Protein AF-A0A5S4TBN6-F1 (afdb_monomer_lite)

Structure (mmCIF, N/CA/C/O backbone):
data_AF-A0A5S4TBN6-F1
#
_entry.id   AF-A0A5S4TBN6-F1
#
loop_
_atom_site.group_PDB
_atom_site.id
_atom_site.type_symbol
_atom_site.label_atom_id
_atom_site.label_alt_id
_atom_site.label_comp_id
_atom_site.label_asym_id
_atom_site.label_entity_id
_atom_site.label_seq_id
_atom_site.pdbx_PDB_ins_code
_atom_site.Cartn_x
_atom_site.Cartn_y
_atom_site.Cartn_z
_atom_site.occupancy
_atom_site.B_iso_or_equiv
_atom_site.auth_seq_id
_atom_site.auth_comp_id
_atom_site.auth_asym_id
_atom_site.auth_atom_id
_atom_site.pdbx_PDB_model_num
ATOM 1 N N . VAL A 1 1 ? -4.964 -6.440 6.983 1.00 61.44 1 VAL A N 1
ATOM 2 C CA . VAL A 1 1 ? -3.629 -7.057 6.747 1.00 61.44 1 VAL A CA 1
ATOM 3 C C . VAL A 1 1 ? -3.691 -8.379 5.966 1.00 61.44 1 VAL A C 1
ATOM 5 O O . VAL A 1 1 ? -3.022 -8.442 4.941 1.00 61.44 1 VAL A O 1
ATOM 8 N N . PRO A 1 2 ? -4.501 -9.399 6.331 1.00 67.75 2 PRO A N 1
ATOM 9 C CA . PRO A 1 2 ? -4.557 -10.668 5.581 1.00 67.75 2 PRO A CA 1
ATOM 10 C C . PRO A 1 2 ? -5.044 -10.491 4.135 1.00 67.75 2 PRO A C 1
ATOM 12 O O . PRO A 1 2 ? -4.476 -11.061 3.210 1.00 67.75 2 PRO A O 1
ATOM 15 N N . LEU A 1 3 ? -6.040 -9.619 3.935 1.00 64.94 3 LEU A N 1
ATOM 16 C CA . LEU A 1 3 ? -6.580 -9.290 2.613 1.00 64.94 3 LEU A CA 1
ATOM 17 C C . LEU A 1 3 ? -5.541 -8.603 1.707 1.00 64.94 3 LEU A C 1
ATOM 19 O O . LEU A 1 3 ? -5.409 -8.957 0.543 1.00 64.94 3 LEU A O 1
ATOM 23 N N . MET A 1 4 ? -4.757 -7.668 2.262 1.00 63.16 4 MET A N 1
ATOM 24 C CA . MET A 1 4 ? -3.673 -6.978 1.546 1.00 63.16 4 MET A CA 1
ATOM 25 C C . MET A 1 4 ? -2.609 -7.969 1.062 1.00 63.16 4 MET A C 1
ATOM 27 O O . MET A 1 4 ? -2.163 -7.895 -0.079 1.00 63.16 4 MET A O 1
ATOM 31 N N . TYR A 1 5 ? -2.221 -8.921 1.915 1.00 66.00 5 TYR A N 1
ATOM 32 C CA . TYR A 1 5 ? -1.273 -9.971 1.545 1.00 66.00 5 TYR A CA 1
ATOM 33 C C . TYR A 1 5 ? -1.833 -10.873 0.437 1.00 66.00 5 TYR A C 1
ATOM 35 O O . TYR A 1 5 ? -1.118 -11.210 -0.502 1.00 66.00 5 TYR A O 1
ATOM 43 N N . LEU A 1 6 ? -3.123 -11.203 0.499 1.00 65.44 6 LEU A N 1
ATOM 44 C CA . LEU A 1 6 ? -3.792 -12.040 -0.493 1.00 65.44 6 LEU A CA 1
ATOM 45 C C . LEU A 1 6 ? -3.886 -11.347 -1.862 1.00 65.44 6 LEU A C 1
ATOM 47 O O . LEU A 1 6 ? -3.520 -11.937 -2.877 1.00 65.44 6 LEU A O 1
ATOM 51 N N . VAL A 1 7 ? -4.272 -10.066 -1.886 1.00 63.38 7 VAL A N 1
ATOM 52 C CA . VAL A 1 7 ? -4.260 -9.233 -3.103 1.00 63.38 7 VAL A CA 1
ATOM 53 C C . VAL A 1 7 ? -2.843 -9.102 -3.654 1.00 63.38 7 VAL A C 1
ATOM 55 O O . VAL A 1 7 ? -2.643 -9.228 -4.861 1.00 63.38 7 VAL A O 1
ATOM 58 N N . LYS A 1 8 ? -1.842 -8.920 -2.785 1.00 63.94 8 LYS A N 1
ATOM 59 C CA . LYS A 1 8 ? -0.437 -8.873 -3.192 1.00 63.94 8 LYS A CA 1
ATOM 60 C C . LYS A 1 8 ? -0.018 -10.169 -3.881 1.00 63.94 8 LYS A C 1
ATOM 62 O O . LYS A 1 8 ? 0.445 -10.097 -5.009 1.00 63.94 8 LYS A O 1
ATOM 67 N N . VAL A 1 9 ? -0.216 -11.332 -3.257 1.00 69.62 9 VAL A N 1
ATOM 68 C CA . VAL A 1 9 ? 0.187 -12.638 -3.816 1.00 69.62 9 VAL A CA 1
ATOM 69 C C . VAL A 1 9 ? -0.501 -12.919 -5.155 1.00 69.62 9 VAL A C 1
ATOM 71 O O . VAL A 1 9 ? 0.144 -13.399 -6.086 1.00 69.62 9 VAL A O 1
ATOM 74 N N . LEU A 1 10 ? -1.785 -12.574 -5.284 1.00 68.88 10 LEU A N 1
ATOM 75 C CA . LEU A 1 10 ? -2.528 -12.741 -6.535 1.00 68.88 10 LEU A CA 1
ATOM 76 C C . LEU A 1 10 ? -2.058 -11.774 -7.634 1.00 68.88 10 LEU A C 1
ATOM 78 O O . LEU A 1 10 ? -1.965 -12.163 -8.797 1.00 68.88 10 LEU A O 1
ATOM 82 N N . SER A 1 11 ? -1.732 -10.530 -7.276 1.00 59.50 11 SER A N 1
ATOM 83 C CA . SER A 1 11 ? -1.308 -9.493 -8.226 1.00 59.50 11 SER A CA 1
ATOM 84 C C . SER A 1 11 ? 0.168 -9.608 -8.630 1.00 59.50 11 SER A C 1
ATOM 86 O O . SER A 1 11 ? 0.545 -9.203 -9.731 1.00 59.50 11 SER A O 1
ATOM 88 N N . GLN A 1 12 ? 1.009 -10.213 -7.786 1.00 63.78 12 GLN A N 1
ATOM 89 C CA . GLN A 1 12 ? 2.464 -10.255 -7.961 1.00 63.78 12 GLN A CA 1
ATOM 90 C C . GLN A 1 12 ? 2.877 -10.885 -9.296 1.00 63.78 12 GLN A C 1
ATOM 92 O O . GLN A 1 12 ? 3.693 -10.328 -10.022 1.00 63.78 12 GLN A O 1
ATOM 97 N N . LYS A 1 13 ? 2.214 -11.976 -9.694 1.00 64.69 13 LYS A N 1
ATOM 98 C CA . LYS A 1 13 ? 2.494 -12.682 -10.954 1.00 64.69 13 LYS A CA 1
ATOM 99 C C . LYS A 1 13 ? 2.165 -11.845 -12.199 1.00 64.69 13 LYS A C 1
ATOM 101 O O . LYS A 1 13 ? 2.824 -11.974 -13.229 1.00 64.69 13 LYS A O 1
ATOM 106 N N . THR A 1 14 ? 1.150 -10.987 -12.108 1.00 64.44 14 THR A N 1
ATOM 107 C CA . THR A 1 14 ? 0.748 -10.070 -13.185 1.00 64.44 14 THR A CA 1
ATOM 108 C C . THR A 1 14 ? 1.653 -8.840 -13.224 1.00 64.44 14 THR A C 1
ATOM 110 O O . THR A 1 14 ? 2.046 -8.405 -14.307 1.00 64.44 14 THR A O 1
ATOM 113 N N . MET A 1 15 ? 2.033 -8.311 -12.057 1.00 61.38 15 MET A N 1
ATOM 114 C CA . MET A 1 15 ? 2.993 -7.212 -11.937 1.00 61.38 15 MET A CA 1
ATOM 115 C C . MET A 1 15 ? 4.358 -7.599 -12.504 1.00 61.38 15 MET A C 1
ATOM 117 O O . MET A 1 15 ? 4.871 -6.867 -13.342 1.00 61.38 15 MET A O 1
ATOM 121 N N . ASP A 1 16 ? 4.901 -8.763 -12.144 1.00 69.31 16 ASP A N 1
ATOM 122 C CA . ASP A 1 16 ? 6.208 -9.227 -12.629 1.00 69.31 16 ASP A CA 1
ATOM 123 C C . ASP A 1 16 ? 6.231 -9.356 -14.162 1.00 69.31 16 ASP A C 1
ATOM 125 O O . ASP A 1 16 ? 7.180 -8.928 -14.820 1.00 69.31 16 ASP A O 1
ATOM 129 N N . LYS A 1 17 ? 5.147 -9.873 -14.758 1.00 70.00 17 LYS A N 1
ATOM 130 C CA . LYS A 1 17 ? 5.013 -9.982 -16.218 1.00 70.00 17 LYS A CA 1
ATOM 131 C C . LYS A 1 17 ? 4.967 -8.609 -16.898 1.00 70.00 17 LYS A C 1
ATOM 133 O O . LYS A 1 17 ? 5.593 -8.424 -17.938 1.00 70.00 17 LYS A O 1
ATOM 138 N N . ASN A 1 18 ? 4.243 -7.650 -16.324 1.00 64.25 18 ASN A N 1
ATOM 139 C CA . ASN A 1 18 ? 4.142 -6.299 -16.878 1.00 64.25 18 ASN A CA 1
ATOM 140 C C . ASN A 1 18 ? 5.433 -5.490 -16.688 1.00 64.25 18 ASN A C 1
ATOM 142 O O . ASN A 1 18 ? 5.818 -4.757 -17.598 1.00 64.25 18 ASN A O 1
ATOM 146 N N . PHE A 1 19 ? 6.127 -5.657 -15.560 1.00 67.94 19 PHE A N 1
ATOM 147 C CA . PHE A 1 19 ? 7.444 -5.062 -15.345 1.00 67.94 19 PHE A CA 1
ATOM 148 C C . PHE A 1 19 ? 8.468 -5.615 -16.337 1.00 67.94 19 PHE A C 1
ATOM 150 O O . PHE A 1 19 ? 9.166 -4.828 -16.965 1.00 67.94 19 PHE A O 1
ATOM 157 N N . ALA A 1 20 ? 8.493 -6.928 -16.585 1.00 71.62 20 ALA A N 1
ATOM 158 C CA . ALA A 1 20 ? 9.381 -7.514 -17.591 1.00 71.62 20 ALA A CA 1
ATOM 159 C C . ALA A 1 20 ? 9.161 -6.917 -18.996 1.00 71.62 20 ALA A C 1
ATOM 161 O O . ALA A 1 20 ? 10.119 -6.638 -19.715 1.00 71.62 20 ALA A O 1
ATOM 162 N N . ILE A 1 21 ? 7.903 -6.665 -19.382 1.00 71.81 21 ILE A N 1
ATOM 163 C CA . ILE A 1 21 ? 7.579 -6.004 -20.656 1.00 71.81 21 ILE A CA 1
ATOM 164 C C . ILE A 1 21 ? 8.084 -4.555 -20.663 1.00 71.81 21 ILE A C 1
ATOM 166 O O . ILE A 1 21 ? 8.666 -4.132 -21.661 1.00 71.81 21 ILE A O 1
ATOM 170 N N . TYR A 1 22 ? 7.888 -3.807 -19.575 1.00 68.88 22 TYR A N 1
ATOM 171 C CA . TYR A 1 22 ? 8.366 -2.428 -19.433 1.00 68.88 22 TYR A CA 1
ATOM 172 C C . TYR A 1 22 ? 9.895 -2.335 -19.568 1.00 68.88 22 TYR A C 1
ATOM 174 O O . TYR A 1 22 ? 10.388 -1.589 -20.414 1.00 68.88 22 TYR A O 1
ATOM 182 N N . PHE A 1 23 ? 10.637 -3.158 -18.823 1.00 71.31 23 PHE A N 1
ATOM 183 C CA . PHE A 1 23 ? 12.103 -3.163 -18.852 1.00 71.31 23 PHE A CA 1
ATOM 184 C C . PHE A 1 23 ? 12.670 -3.602 -20.204 1.00 71.31 23 PHE A C 1
ATOM 186 O O . PHE A 1 23 ? 13.672 -3.054 -20.654 1.00 71.31 23 PHE A O 1
ATOM 193 N N . ASN A 1 24 ? 12.010 -4.531 -20.904 1.00 75.00 24 ASN A N 1
ATOM 194 C CA . ASN A 1 24 ? 12.431 -4.923 -22.249 1.00 75.00 24 ASN A CA 1
ATOM 195 C C . ASN A 1 24 ? 12.341 -3.751 -23.247 1.00 75.00 24 ASN A C 1
ATOM 197 O O . ASN A 1 24 ? 13.226 -3.568 -24.080 1.00 75.00 24 ASN A O 1
ATOM 201 N N . HIS A 1 25 ? 11.297 -2.923 -23.144 1.00 70.75 25 HIS A N 1
ATOM 202 C CA . HIS A 1 25 ? 11.165 -1.730 -23.985 1.00 70.75 25 HIS A CA 1
ATOM 203 C C . HIS A 1 25 ? 12.155 -0.626 -23.588 1.00 70.75 25 HIS A C 1
ATOM 205 O O . HIS A 1 25 ? 12.703 0.035 -24.467 1.00 70.75 25 HIS A O 1
ATOM 211 N N . GLU A 1 26 ? 12.424 -0.444 -22.292 1.00 70.44 26 GLU A N 1
ATOM 212 C CA . GLU A 1 26 ? 13.426 0.513 -21.806 1.00 70.44 26 GLU A CA 1
ATOM 213 C C . GLU A 1 26 ? 14.844 0.150 -22.274 1.00 70.44 26 GLU A C 1
ATOM 215 O O . GLU A 1 26 ? 15.572 1.011 -22.773 1.00 70.44 26 GLU A O 1
ATOM 220 N N . ASN A 1 27 ? 15.221 -1.129 -22.184 1.00 75.06 27 ASN A N 1
ATOM 221 C CA . ASN A 1 27 ? 16.515 -1.614 -22.662 1.00 75.06 27 ASN A CA 1
ATOM 222 C C . ASN A 1 27 ? 16.661 -1.437 -24.171 1.00 75.06 27 ASN A C 1
ATOM 224 O O . ASN A 1 27 ? 17.676 -0.912 -24.621 1.00 75.06 27 ASN A O 1
ATOM 228 N N . LYS A 1 28 ? 15.624 -1.776 -24.943 1.00 75.69 28 LYS A N 1
ATOM 229 C CA . LYS A 1 28 ? 15.624 -1.559 -26.392 1.00 75.69 28 LYS A CA 1
ATOM 230 C C . LYS A 1 28 ? 15.812 -0.080 -26.753 1.00 75.69 28 LYS A C 1
ATOM 232 O O . LYS A 1 28 ? 16.607 0.242 -27.628 1.00 75.69 28 LYS A O 1
ATOM 237 N N . MET A 1 29 ? 15.139 0.827 -26.044 1.00 75.12 29 MET A N 1
ATOM 238 C CA . MET A 1 29 ? 15.310 2.271 -26.233 1.00 75.12 29 MET A CA 1
ATOM 239 C C . MET A 1 29 ? 16.746 2.721 -25.925 1.00 75.12 29 MET A C 1
ATOM 241 O O . MET A 1 29 ? 17.323 3.507 -26.674 1.00 75.12 29 MET A O 1
ATOM 245 N N . ARG A 1 30 ? 17.336 2.233 -24.827 1.00 71.31 30 ARG A N 1
ATOM 246 C CA . ARG A 1 30 ? 18.731 2.532 -24.463 1.00 71.31 30 ARG A CA 1
ATOM 247 C C . ARG A 1 30 ? 19.715 2.050 -25.525 1.00 71.31 30 ARG A C 1
ATOM 249 O O . ARG A 1 30 ? 20.664 2.764 -25.835 1.00 71.31 30 ARG A O 1
ATOM 256 N N . GLU A 1 31 ? 1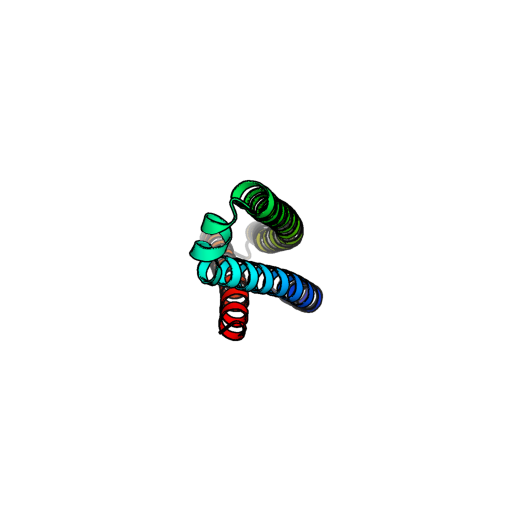9.483 0.864 -26.070 1.00 79.38 31 GLU A N 1
ATOM 257 C CA . GLU A 1 31 ? 20.320 0.255 -27.101 1.00 79.38 31 GLU A CA 1
ATOM 258 C C . GLU A 1 31 ? 20.262 1.056 -28.412 1.00 79.38 31 GLU A C 1
ATOM 260 O O . GLU A 1 31 ? 21.304 1.464 -28.926 1.00 79.38 31 GLU A O 1
ATOM 265 N N . GLU A 1 32 ? 19.056 1.408 -28.875 1.00 71.94 32 GLU A N 1
ATOM 266 C CA . GLU A 1 32 ? 18.841 2.257 -30.057 1.00 71.94 32 GLU A CA 1
ATOM 267 C C . GLU A 1 32 ? 19.460 3.660 -29.890 1.00 71.94 32 GLU A C 1
ATOM 269 O O . GLU A 1 32 ? 20.099 4.181 -30.807 1.00 71.94 32 GLU A O 1
ATOM 274 N N . LEU A 1 33 ? 19.335 4.272 -28.705 1.00 72.25 33 LEU A N 1
ATOM 275 C CA . LEU A 1 33 ? 19.972 5.560 -28.402 1.00 72.25 33 LEU A CA 1
ATOM 276 C C . LEU A 1 33 ? 21.500 5.464 -28.409 1.00 72.25 33 LEU A C 1
ATOM 278 O O . LEU A 1 33 ? 22.175 6.377 -28.890 1.00 72.25 33 LEU A O 1
ATOM 282 N N . MET A 1 34 ? 22.062 4.372 -27.891 1.00 79.38 34 MET A N 1
ATOM 283 C CA . MET A 1 34 ? 23.508 4.168 -27.886 1.00 79.38 34 MET A CA 1
ATOM 284 C C . MET A 1 34 ? 24.049 3.942 -29.302 1.00 79.38 34 MET A C 1
ATOM 286 O O . MET A 1 34 ? 25.103 4.481 -29.647 1.00 79.38 34 MET A O 1
ATOM 290 N N . GLU A 1 35 ? 23.313 3.220 -30.145 1.00 72.00 35 GLU A N 1
ATOM 291 C CA . GLU A 1 35 ? 23.629 3.065 -31.566 1.00 72.00 35 GLU A CA 1
ATOM 292 C C . GLU A 1 35 ? 23.583 4.410 -32.309 1.00 72.00 35 GLU A C 1
ATOM 294 O O . GLU A 1 35 ? 24.508 4.731 -33.061 1.00 72.00 35 GLU A O 1
ATOM 299 N N . TYR A 1 36 ? 22.568 5.239 -32.042 1.00 67.75 36 TYR A N 1
ATOM 300 C CA . TYR A 1 36 ? 22.465 6.590 -32.596 1.00 67.75 36 TYR A CA 1
ATOM 301 C C . TYR A 1 36 ? 23.661 7.465 -32.205 1.00 67.75 36 TYR A C 1
ATOM 303 O O . TYR A 1 36 ? 24.294 8.055 -33.077 1.00 67.75 36 TYR A O 1
ATOM 311 N N . VAL A 1 37 ? 24.018 7.516 -30.916 1.00 75.19 37 VAL A N 1
ATOM 312 C CA . VAL A 1 37 ? 25.165 8.304 -30.426 1.00 75.19 37 VAL A CA 1
ATOM 313 C C . VAL A 1 37 ? 26.471 7.821 -31.053 1.00 75.19 37 VAL A C 1
ATOM 315 O O . VAL A 1 37 ? 27.294 8.638 -31.465 1.00 75.19 37 VAL A O 1
ATOM 318 N N . LYS A 1 38 ? 26.655 6.504 -31.179 1.00 75.88 38 LYS A N 1
ATOM 319 C CA . LYS A 1 38 ? 27.856 5.913 -31.781 1.00 75.88 38 LYS A CA 1
ATOM 320 C C . LYS A 1 38 ? 27.999 6.254 -33.267 1.00 75.88 38 LYS A C 1
ATOM 322 O O . LYS A 1 38 ? 29.118 6.428 -33.742 1.00 75.88 38 LYS A O 1
ATOM 327 N N . ASN A 1 39 ? 26.881 6.386 -33.980 1.00 73.19 39 ASN A N 1
ATOM 328 C CA . ASN A 1 39 ? 26.846 6.617 -35.424 1.00 73.19 39 ASN A CA 1
ATOM 329 C C . ASN A 1 39 ? 26.466 8.060 -35.810 1.00 73.19 39 ASN A C 1
ATOM 331 O O . ASN A 1 39 ? 26.278 8.347 -36.993 1.00 73.19 39 ASN A O 1
ATOM 335 N N . ILE A 1 40 ? 26.380 8.987 -34.849 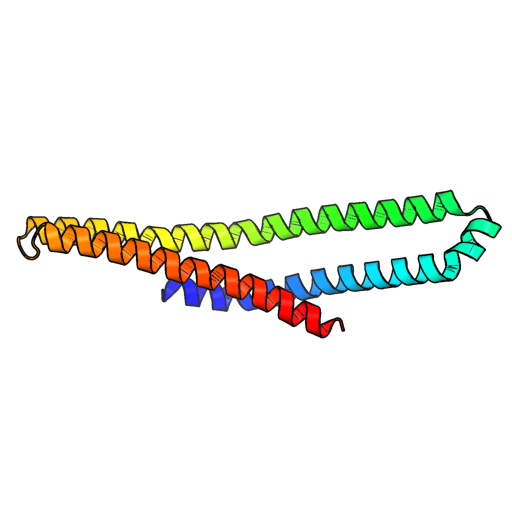1.00 68.88 40 ILE A N 1
ATOM 336 C CA . ILE A 1 40 ? 25.848 10.343 -35.062 1.00 68.88 40 ILE A CA 1
ATOM 337 C C . ILE A 1 40 ? 26.653 11.149 -36.087 1.00 68.88 40 ILE A C 1
ATOM 339 O O . ILE A 1 40 ? 26.086 11.882 -36.892 1.00 68.88 40 ILE A O 1
ATOM 343 N N . SER A 1 41 ? 27.973 10.971 -36.112 1.00 64.38 41 SER A N 1
ATOM 344 C CA . SER A 1 41 ? 28.879 11.606 -37.074 1.00 64.38 41 SER A CA 1
ATOM 345 C C . SER A 1 41 ? 28.641 11.119 -38.506 1.00 64.38 41 SER A C 1
ATOM 347 O O . SER A 1 41 ? 28.710 11.912 -39.441 1.00 64.38 41 SER A O 1
ATOM 349 N N . VAL A 1 42 ? 28.297 9.840 -38.675 1.00 63.41 42 VAL A N 1
ATOM 350 C CA . VAL A 1 42 ? 27.976 9.222 -39.969 1.00 63.41 42 VAL A CA 1
ATOM 351 C C . VAL A 1 42 ? 26.577 9.637 -40.428 1.00 63.41 42 VAL A C 1
ATOM 353 O O . VAL A 1 42 ? 26.402 10.064 -41.565 1.00 63.41 42 VAL A O 1
ATOM 356 N N . ILE A 1 43 ? 25.584 9.599 -39.537 1.00 60.84 43 ILE A N 1
ATOM 357 C CA . ILE A 1 43 ? 24.198 10.015 -39.820 1.00 60.84 43 ILE A CA 1
ATOM 358 C C . ILE A 1 43 ? 24.146 11.482 -40.272 1.00 60.84 43 ILE A C 1
ATOM 360 O O . ILE A 1 43 ? 23.471 11.808 -41.252 1.00 60.84 43 ILE A O 1
ATOM 364 N N . LYS A 1 44 ? 24.923 12.341 -39.603 1.00 59.22 44 LYS A N 1
ATOM 365 C CA . LYS A 1 44 ? 25.069 13.763 -39.922 1.00 59.22 44 LYS A CA 1
ATOM 366 C C . LYS A 1 44 ? 25.800 14.007 -41.246 1.00 59.22 44 LYS A C 1
ATOM 368 O O . LYS A 1 44 ? 25.430 14.908 -41.988 1.00 59.22 44 LYS A O 1
ATOM 373 N N . ALA A 1 45 ? 26.785 13.172 -41.585 1.00 59.38 45 ALA A N 1
ATOM 374 C CA . ALA A 1 45 ? 27.516 13.250 -42.853 1.00 59.38 45 ALA A CA 1
ATOM 375 C C . ALA A 1 45 ? 26.684 12.817 -44.077 1.00 59.38 45 ALA A C 1
ATOM 377 O O . ALA A 1 45 ? 26.951 13.276 -45.185 1.00 59.38 45 ALA A O 1
ATOM 378 N N . PHE A 1 46 ? 25.668 11.968 -43.888 1.00 61.12 46 PHE A N 1
ATOM 379 C CA . PHE A 1 46 ? 24.769 11.503 -44.955 1.00 61.12 46 PHE A CA 1
ATOM 380 C C . PHE A 1 46 ? 23.433 12.269 -45.035 1.00 61.12 46 PHE A C 1
ATOM 382 O O . PHE A 1 46 ? 22.562 11.870 -45.805 1.00 61.12 46 PHE A O 1
ATOM 389 N N . ALA A 1 47 ? 23.254 13.343 -44.252 1.00 53.41 47 ALA A N 1
ATOM 390 C CA . ALA A 1 47 ? 22.030 14.157 -44.206 1.00 53.41 47 ALA A CA 1
ATOM 391 C C . ALA A 1 47 ? 20.728 13.351 -43.969 1.00 53.41 47 ALA A C 1
ATOM 393 O O . ALA A 1 47 ? 19.651 13.750 -44.399 1.00 53.41 47 ALA A O 1
ATOM 394 N N . LYS A 1 48 ? 20.808 12.221 -43.248 1.00 59.59 48 LYS A N 1
ATOM 395 C CA . LYS A 1 48 ? 19.650 11.384 -42.864 1.00 59.59 48 LYS A CA 1
ATOM 396 C C . LYS A 1 48 ? 18.995 11.810 -41.541 1.00 59.59 48 LYS A C 1
ATOM 398 O O . LYS A 1 48 ? 18.281 11.026 -40.916 1.00 59.59 48 LYS A O 1
ATOM 403 N N . GLU A 1 49 ? 19.260 13.035 -41.087 1.00 55.72 49 GLU A N 1
ATOM 404 C CA . GLU A 1 49 ? 18.816 13.537 -39.780 1.00 55.72 49 GLU A CA 1
ATOM 405 C C . GLU A 1 49 ? 17.288 13.503 -39.635 1.00 55.72 49 GLU A C 1
ATOM 407 O O . GLU A 1 49 ? 16.791 13.151 -38.572 1.00 55.72 49 GLU A O 1
ATOM 412 N N . GLU A 1 50 ? 16.543 13.785 -40.702 1.00 55.06 50 GLU A N 1
ATOM 413 C CA . GLU A 1 50 ? 15.078 13.874 -40.681 1.00 55.06 50 GLU A CA 1
ATOM 414 C C . GLU A 1 50 ? 14.403 12.496 -40.515 1.00 55.06 50 GLU A C 1
ATOM 416 O O . GLU A 1 50 ? 13.553 12.322 -39.643 1.00 55.06 50 GLU A O 1
ATOM 421 N N . GLU A 1 51 ? 14.871 11.477 -41.250 1.00 62.59 51 GLU A N 1
ATOM 422 C CA . GLU A 1 51 ? 14.360 10.095 -41.188 1.00 62.59 51 GLU A CA 1
ATOM 423 C C . GLU A 1 51 ? 14.677 9.421 -39.837 1.00 62.59 51 GLU A C 1
ATOM 425 O O . GLU A 1 51 ? 13.839 8.736 -39.245 1.00 62.59 51 GLU A O 1
ATOM 430 N N . ILE A 1 52 ? 15.887 9.641 -39.307 1.00 58.75 52 ILE A N 1
ATOM 431 C CA . ILE A 1 52 ? 16.325 9.098 -38.011 1.00 58.75 52 ILE A CA 1
ATOM 432 C C . ILE A 1 52 ? 15.656 9.854 -36.846 1.00 58.75 52 ILE A C 1
ATOM 434 O O . ILE A 1 52 ? 15.283 9.240 -35.840 1.00 58.75 52 ILE A O 1
ATOM 438 N N . SER A 1 53 ? 15.457 11.170 -36.980 1.00 61.75 53 SER A N 1
ATOM 439 C CA . SER A 1 53 ? 14.759 11.999 -35.992 1.00 61.75 53 SER A CA 1
ATOM 440 C C . SER A 1 53 ? 13.288 11.607 -35.881 1.00 61.75 53 SER A C 1
ATOM 442 O O . SER A 1 53 ? 12.830 11.346 -34.770 1.00 61.75 53 SER A O 1
ATOM 444 N N . GLU A 1 54 ? 12.564 11.437 -36.994 1.00 71.56 54 GLU A N 1
ATOM 445 C CA . GLU A 1 54 ? 11.174 10.954 -36.972 1.00 71.56 54 GLU A CA 1
ATOM 446 C C . GLU A 1 54 ? 11.044 9.578 -36.316 1.00 71.56 54 GLU A C 1
ATOM 448 O O . GLU A 1 54 ? 10.131 9.358 -35.513 1.00 71.56 54 GLU A O 1
ATOM 453 N N . ARG A 1 55 ? 11.976 8.658 -36.599 1.00 70.75 55 ARG A N 1
ATOM 454 C CA . ARG A 1 55 ? 12.001 7.329 -35.971 1.00 70.75 55 ARG A CA 1
ATOM 455 C C . ARG A 1 55 ? 12.183 7.430 -34.456 1.00 70.75 55 ARG A C 1
ATOM 457 O O . ARG A 1 55 ? 11.425 6.815 -33.712 1.00 70.75 55 ARG A O 1
ATOM 464 N N . THR A 1 56 ? 13.113 8.269 -34.004 1.00 65.81 56 THR A N 1
ATOM 465 C CA . THR A 1 56 ? 13.394 8.499 -32.577 1.00 65.81 56 THR A CA 1
ATOM 466 C C . THR A 1 56 ? 12.210 9.168 -31.868 1.00 65.81 56 THR A C 1
ATOM 468 O O . THR A 1 56 ? 11.820 8.771 -30.768 1.00 65.81 56 THR A O 1
ATOM 471 N N . LEU A 1 57 ? 11.571 10.146 -32.518 1.00 71.19 57 LEU A N 1
ATOM 472 C CA . LEU A 1 57 ? 10.384 10.843 -32.015 1.00 71.19 57 LEU A CA 1
ATOM 473 C C . LEU A 1 57 ? 9.174 9.904 -31.924 1.00 71.19 57 LEU A C 1
ATOM 475 O O . LEU A 1 57 ? 8.386 9.997 -30.979 1.00 71.19 57 LEU A O 1
ATOM 479 N N . LYS A 1 58 ? 9.034 8.974 -32.874 1.00 76.25 58 LYS A N 1
ATOM 480 C CA . LYS A 1 58 ? 8.006 7.931 -32.849 1.00 76.25 58 LYS A CA 1
ATOM 481 C C . LYS A 1 58 ? 8.228 6.956 -31.692 1.00 76.25 58 LYS A C 1
ATOM 483 O O . LYS A 1 58 ? 7.290 6.736 -30.928 1.00 76.25 58 LYS A O 1
ATOM 488 N N . THR A 1 59 ? 9.453 6.466 -31.495 1.00 69.81 59 THR A N 1
ATOM 489 C CA . THR A 1 59 ? 9.806 5.598 -30.357 1.00 69.81 59 THR A CA 1
ATOM 490 C C . THR A 1 59 ? 9.539 6.295 -29.018 1.00 69.81 59 THR A C 1
ATOM 492 O O . THR A 1 59 ? 8.937 5.705 -28.121 1.00 69.81 59 THR A O 1
ATOM 495 N N . ALA A 1 60 ? 9.875 7.582 -28.888 1.00 67.25 60 ALA A N 1
ATOM 496 C CA . ALA A 1 60 ? 9.589 8.360 -27.680 1.00 67.25 60 ALA A CA 1
ATOM 497 C C . ALA A 1 60 ? 8.077 8.525 -27.415 1.00 67.25 60 ALA A C 1
ATOM 499 O O . ALA A 1 60 ? 7.629 8.445 -26.270 1.00 67.25 60 ALA A O 1
ATOM 500 N N . ARG A 1 61 ? 7.259 8.721 -28.459 1.00 74.31 61 ARG A N 1
ATOM 501 C CA . ARG A 1 61 ? 5.791 8.777 -28.322 1.00 74.31 61 ARG A CA 1
ATOM 502 C C . ARG A 1 61 ? 5.197 7.426 -27.944 1.00 74.31 61 ARG A C 1
ATOM 504 O O . ARG A 1 61 ? 4.292 7.384 -27.112 1.00 74.31 61 ARG A O 1
ATOM 511 N N . GLU A 1 62 ? 5.703 6.340 -28.519 1.00 73.75 62 GLU A N 1
ATOM 512 C CA . GLU A 1 62 ? 5.307 4.981 -28.144 1.00 73.75 62 GLU A CA 1
ATOM 513 C C . GLU A 1 62 ? 5.672 4.688 -26.684 1.00 73.75 62 GLU A C 1
ATOM 515 O O . GLU A 1 62 ? 4.835 4.166 -25.947 1.00 73.75 62 GLU A O 1
ATOM 520 N N . TYR A 1 63 ? 6.846 5.121 -26.220 1.00 66.81 63 TYR A N 1
ATOM 521 C CA . TYR A 1 63 ? 7.225 5.055 -24.809 1.00 66.81 63 TYR A CA 1
ATOM 522 C C . TYR A 1 63 ? 6.240 5.820 -23.916 1.00 66.81 63 TYR A C 1
ATOM 524 O O . TYR A 1 63 ? 5.679 5.234 -22.994 1.00 66.81 63 TYR A O 1
ATOM 532 N N . ILE A 1 64 ? 5.941 7.092 -24.212 1.00 70.06 64 ILE A N 1
ATOM 533 C CA . ILE A 1 64 ? 4.979 7.887 -23.424 1.00 70.06 64 ILE A CA 1
ATOM 534 C C . ILE A 1 64 ? 3.592 7.226 -23.411 1.00 70.06 64 ILE A C 1
ATOM 536 O O . ILE A 1 64 ? 2.929 7.193 -22.371 1.00 70.06 64 ILE A O 1
ATOM 540 N N . TYR A 1 65 ? 3.150 6.672 -24.542 1.00 77.69 65 TYR A N 1
ATOM 541 C CA . TYR A 1 65 ? 1.889 5.940 -24.637 1.00 77.69 65 TYR A CA 1
ATOM 542 C C . TYR A 1 65 ? 1.879 4.706 -23.725 1.00 77.69 65 TYR A C 1
ATOM 544 O O . TYR A 1 65 ? 0.936 4.517 -22.952 1.00 77.69 65 TYR A O 1
ATOM 552 N N . TRP A 1 66 ? 2.936 3.895 -23.765 1.00 68.19 66 TRP A N 1
ATOM 553 C CA . TRP A 1 66 ? 3.057 2.699 -22.935 1.00 68.19 66 TRP A CA 1
ATOM 554 C C . TRP A 1 66 ? 3.234 3.019 -21.453 1.00 68.19 66 TRP A C 1
ATOM 556 O O . TRP A 1 66 ? 2.623 2.335 -20.638 1.00 68.19 66 TRP A O 1
ATOM 566 N N . VAL A 1 67 ? 3.958 4.083 -21.097 1.00 70.56 67 VAL A N 1
ATOM 567 C CA . VAL A 1 67 ? 4.077 4.589 -19.719 1.00 70.56 67 VAL A CA 1
ATOM 568 C C . VAL A 1 67 ? 2.725 5.052 -19.192 1.00 70.56 67 VAL A C 1
ATOM 570 O O . VAL A 1 67 ? 2.326 4.686 -18.092 1.00 70.56 67 VAL A O 1
ATOM 573 N N . LYS A 1 68 ? 1.969 5.824 -19.977 1.00 68.19 68 LYS A N 1
ATOM 574 C CA . LYS A 1 68 ? 0.647 6.307 -19.555 1.00 68.19 68 LYS A CA 1
ATOM 575 C C . LYS A 1 68 ? -0.340 5.149 -19.393 1.00 68.19 68 LYS A C 1
ATOM 577 O O . LYS A 1 68 ? -1.125 5.121 -18.446 1.00 68.19 68 LYS A O 1
ATOM 582 N N . LYS A 1 69 ? -0.274 4.170 -20.297 1.00 72.12 69 LYS A N 1
ATOM 583 C CA . LYS A 1 69 ? -1.087 2.952 -20.254 1.00 72.12 69 LYS A CA 1
ATOM 584 C C . LYS A 1 69 ? -0.703 2.037 -19.087 1.00 72.12 69 LYS A C 1
ATOM 586 O O . LYS A 1 69 ? -1.592 1.475 -18.450 1.00 72.12 69 LYS A O 1
ATOM 591 N N . SER A 1 70 ? 0.588 1.895 -18.790 1.00 63.53 70 SER A N 1
ATOM 592 C CA . SER A 1 70 ? 1.076 1.085 -17.673 1.00 63.53 70 SER A CA 1
ATOM 593 C C . SER A 1 70 ? 0.764 1.745 -16.333 1.00 63.53 70 SER A C 1
ATOM 595 O O . SER A 1 70 ? 0.216 1.074 -15.464 1.00 63.53 70 SER A O 1
ATOM 597 N N . MET A 1 71 ? 0.979 3.060 -16.194 1.00 64.69 71 MET A N 1
ATOM 598 C CA . MET A 1 71 ? 0.569 3.821 -15.011 1.00 64.69 71 MET A CA 1
ATOM 599 C C . MET A 1 71 ? -0.926 3.657 -14.748 1.00 64.69 71 MET A C 1
ATOM 601 O O . MET A 1 71 ? -1.293 3.292 -13.640 1.00 64.69 71 MET A O 1
ATOM 605 N N . GLY A 1 72 ? -1.784 3.808 -15.764 1.00 65.00 72 GLY A N 1
ATOM 606 C CA . GLY A 1 72 ? -3.228 3.607 -15.603 1.00 65.00 72 GLY A CA 1
ATOM 607 C C . GLY A 1 72 ? -3.605 2.199 -15.121 1.00 65.00 72 GLY A C 1
ATOM 608 O O . GLY A 1 72 ? -4.471 2.053 -14.261 1.00 65.00 72 GLY A O 1
ATOM 609 N N . MET A 1 73 ? -2.923 1.159 -15.614 1.00 64.06 73 MET A N 1
ATOM 610 C CA . MET A 1 73 ? -3.135 -0.220 -15.153 1.00 64.06 73 MET A CA 1
ATOM 611 C C . MET A 1 73 ? -2.605 -0.488 -13.739 1.00 64.06 73 MET A C 1
ATOM 613 O O . MET A 1 73 ? -3.137 -1.367 -13.067 1.00 64.06 73 MET A O 1
ATOM 617 N N . VAL A 1 74 ? -1.586 0.243 -13.279 1.00 63.81 74 VAL A N 1
ATOM 618 C CA . VAL A 1 74 ? -1.020 0.115 -11.925 1.00 63.81 74 VAL A CA 1
ATOM 619 C C . VAL A 1 74 ? -1.792 0.965 -10.907 1.00 63.81 74 VAL A C 1
ATOM 621 O O . VAL A 1 74 ? -1.956 0.541 -9.766 1.00 63.81 74 VAL A O 1
ATOM 624 N N . THR A 1 75 ? -2.350 2.112 -11.305 1.00 69.25 75 THR A N 1
ATOM 625 C CA . THR A 1 75 ? -3.142 2.986 -10.422 1.00 69.25 75 THR A CA 1
ATOM 626 C C . THR A 1 75 ? -4.404 2.300 -9.902 1.00 69.25 75 THR A C 1
ATOM 628 O O . THR A 1 75 ? -4.754 2.489 -8.742 1.00 69.25 75 THR A O 1
ATOM 631 N N . ILE A 1 76 ? -5.071 1.470 -10.710 1.00 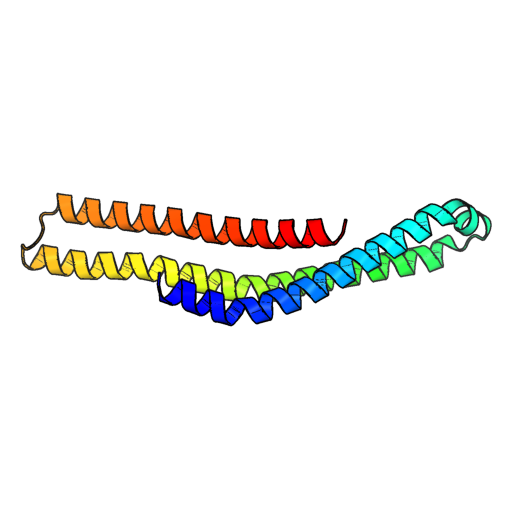67.44 76 ILE A N 1
ATOM 632 C CA . ILE A 1 76 ? -6.296 0.757 -10.305 1.00 67.44 76 ILE A CA 1
ATOM 633 C C . ILE A 1 76 ? -6.059 -0.175 -9.096 1.00 67.44 76 ILE A C 1
ATOM 635 O O . ILE A 1 76 ? -6.740 -0.008 -8.082 1.00 67.44 76 ILE A O 1
ATOM 639 N N . PRO A 1 77 ? -5.109 -1.134 -9.136 1.00 63.34 77 PRO A N 1
ATOM 640 C CA . PRO A 1 77 ? -4.823 -1.983 -7.984 1.00 63.34 77 PRO A CA 1
ATOM 641 C C . PRO A 1 77 ? -4.245 -1.196 -6.802 1.00 63.34 77 PRO A C 1
ATOM 643 O O . PRO A 1 77 ? -4.525 -1.555 -5.662 1.00 63.34 77 PRO A O 1
ATOM 646 N N . MET A 1 78 ? -3.495 -0.115 -7.045 1.00 64.25 78 MET A N 1
ATOM 647 C CA . MET A 1 78 ? -2.969 0.744 -5.977 1.00 64.25 78 MET A CA 1
ATOM 648 C C . MET A 1 78 ? -4.100 1.457 -5.220 1.00 64.25 78 MET A C 1
ATOM 650 O O . MET A 1 78 ? -4.161 1.372 -3.997 1.00 64.25 78 MET A O 1
ATOM 654 N N . GLY A 1 79 ? -5.061 2.042 -5.941 1.00 70.38 79 GLY A N 1
ATOM 655 C CA . GLY A 1 79 ? -6.242 2.670 -5.345 1.00 70.38 79 GLY A CA 1
ATOM 656 C C . GLY A 1 79 ? -7.142 1.675 -4.610 1.00 70.38 79 GLY A C 1
ATOM 657 O O . GLY A 1 79 ? -7.641 1.974 -3.531 1.00 70.38 79 GLY A O 1
ATOM 658 N N . LEU A 1 80 ? -7.303 0.456 -5.136 1.00 70.75 80 LEU A N 1
ATOM 659 C CA . LEU A 1 80 ? -8.000 -0.624 -4.426 1.00 70.75 80 LEU A CA 1
ATOM 660 C C . LEU A 1 80 ? -7.309 -0.973 -3.101 1.00 70.75 80 LEU A C 1
ATOM 662 O O . LEU A 1 80 ? -7.988 -1.118 -2.087 1.00 70.75 80 LEU A O 1
ATOM 666 N N . ILE A 1 81 ? -5.978 -1.099 -3.092 1.00 70.50 81 ILE A N 1
ATOM 667 C CA . ILE A 1 81 ? -5.209 -1.375 -1.871 1.00 70.50 81 ILE A CA 1
ATOM 668 C C . ILE A 1 81 ? -5.392 -0.249 -0.847 1.00 70.50 81 ILE A C 1
ATOM 670 O O . ILE A 1 81 ? -5.631 -0.559 0.319 1.00 70.50 81 ILE A O 1
ATOM 674 N N . ASP A 1 82 ? -5.349 1.019 -1.265 1.00 71.69 82 ASP A N 1
ATOM 675 C CA . ASP A 1 82 ? -5.566 2.162 -0.368 1.00 71.69 82 ASP A CA 1
ATOM 676 C C . ASP A 1 82 ? -6.978 2.154 0.243 1.00 71.69 82 ASP A C 1
ATOM 678 O O . ASP A 1 82 ? -7.122 2.271 1.460 1.00 71.69 82 ASP A O 1
ATOM 682 N N . ILE A 1 83 ? -8.016 1.878 -0.555 1.00 78.81 83 ILE A N 1
ATOM 683 C CA . ILE A 1 83 ? -9.397 1.742 -0.057 1.00 78.81 83 ILE A CA 1
ATOM 684 C C . ILE A 1 83 ? -9.506 0.601 0.966 1.00 78.81 83 ILE A C 1
ATOM 686 O O . ILE A 1 83 ? -10.085 0.771 2.040 1.00 78.81 83 ILE A O 1
ATOM 690 N N . PHE A 1 84 ? -8.935 -0.571 0.670 1.00 72.38 84 PHE A N 1
ATOM 691 C CA . PHE A 1 84 ? -8.946 -1.707 1.599 1.00 72.38 84 PHE A CA 1
ATOM 692 C C . PHE A 1 84 ? -8.172 -1.432 2.890 1.00 72.38 84 PHE A C 1
ATOM 694 O O . PHE A 1 84 ? -8.520 -1.973 3.942 1.00 72.38 84 PHE A O 1
ATOM 701 N N . MET A 1 85 ? -7.123 -0.616 2.816 1.00 72.31 85 MET A N 1
ATOM 702 C CA . MET A 1 85 ? -6.361 -0.180 3.980 1.00 72.31 85 MET A CA 1
ATOM 703 C C . MET A 1 85 ? -7.185 0.756 4.867 1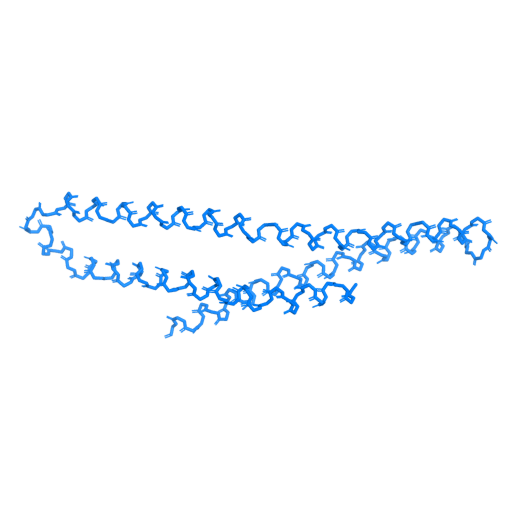.00 72.31 85 MET A C 1
ATOM 705 O O . MET A 1 85 ? -7.211 0.573 6.084 1.00 72.31 85 MET A O 1
ATOM 709 N N . GLU A 1 86 ? -7.919 1.696 4.277 1.00 78.50 86 GLU A N 1
ATOM 710 C CA . GLU A 1 86 ? -8.709 2.688 5.010 1.00 78.50 86 GLU A CA 1
ATOM 711 C C . GLU A 1 86 ? -9.997 2.104 5.621 1.00 78.50 86 GLU A C 1
ATOM 713 O O . GLU A 1 86 ? -10.382 2.470 6.734 1.00 78.50 86 GLU A O 1
ATOM 718 N N . ILE A 1 87 ? -10.591 1.083 4.987 1.00 84.00 87 ILE A N 1
ATOM 719 C CA . ILE A 1 87 ? -11.718 0.305 5.541 1.00 84.00 87 ILE A CA 1
ATOM 720 C C . ILE A 1 87 ? -11.398 -0.269 6.933 1.00 84.00 87 ILE A C 1
ATOM 722 O O . ILE A 1 87 ? -12.285 -0.359 7.785 1.00 84.00 87 ILE A O 1
ATOM 726 N N . GLY A 1 88 ? -10.137 -0.623 7.204 1.00 81.44 88 GLY A N 1
ATOM 727 C CA . GLY A 1 88 ? -9.721 -1.119 8.518 1.00 81.44 88 GLY A CA 1
ATOM 728 C C . GLY A 1 88 ? -9.962 -0.106 9.642 1.00 81.44 88 GLY A C 1
ATOM 729 O O . GLY A 1 88 ? -10.433 -0.481 10.715 1.00 81.44 88 GLY A O 1
ATOM 730 N N . VAL A 1 89 ? -9.715 1.180 9.378 1.00 84.88 89 VAL A N 1
ATOM 731 C CA . VAL A 1 89 ? -9.938 2.268 10.342 1.00 84.88 89 VAL A CA 1
ATOM 732 C C . VAL A 1 89 ? -11.432 2.469 10.593 1.00 84.88 89 VAL A C 1
ATOM 734 O O . VAL A 1 89 ? -11.849 2.644 11.737 1.00 84.88 89 VAL A O 1
ATOM 737 N N . VAL A 1 90 ? -12.252 2.371 9.543 1.00 87.25 90 VAL A N 1
ATOM 738 C CA . VAL A 1 90 ? -13.716 2.484 9.644 1.00 87.25 90 VAL A CA 1
ATOM 739 C C . VAL A 1 90 ? -14.294 1.382 10.538 1.00 87.25 90 VAL A C 1
ATOM 741 O O . VAL A 1 90 ? -15.123 1.661 11.402 1.00 87.25 90 VAL A O 1
ATOM 744 N N . ILE A 1 91 ? -13.815 0.141 10.402 1.00 87.56 91 ILE A N 1
ATOM 745 C CA . ILE A 1 91 ? -14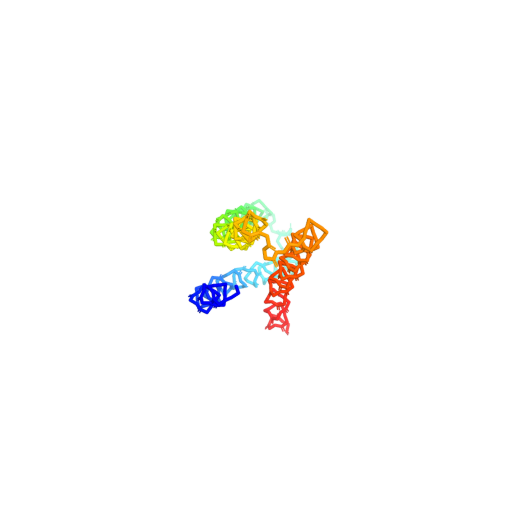.244 -0.981 11.254 1.00 87.56 91 ILE A CA 1
ATOM 746 C C . ILE A 1 91 ? -13.878 -0.735 12.723 1.00 87.56 91 ILE A C 1
ATOM 748 O O . ILE A 1 91 ? -14.711 -0.954 13.605 1.00 87.56 91 ILE A O 1
ATOM 752 N N . VAL A 1 92 ? -12.659 -0.256 12.997 1.00 87.69 92 VAL A N 1
ATOM 753 C CA . VAL A 1 92 ? -12.220 0.081 14.363 1.00 87.69 92 VAL A CA 1
ATOM 754 C C . VAL A 1 92 ? -13.091 1.185 14.959 1.00 87.69 92 VAL A C 1
ATOM 756 O O . VAL A 1 92 ? -13.450 1.110 16.132 1.00 87.69 92 VAL A O 1
ATOM 759 N N . MET A 1 93 ? -13.489 2.170 14.153 1.00 88.81 93 MET A N 1
ATOM 760 C CA . MET A 1 93 ? -14.374 3.246 14.589 1.00 88.81 93 MET A CA 1
ATOM 761 C C . MET A 1 93 ? -15.765 2.713 14.964 1.00 88.81 93 MET A C 1
ATOM 763 O O . MET A 1 93 ? -16.240 3.001 16.058 1.00 88.81 93 MET A O 1
ATOM 767 N N . ILE A 1 94 ? -16.375 1.868 14.124 1.00 91.44 94 ILE A N 1
ATOM 768 C CA . ILE A 1 94 ? -17.699 1.272 14.383 1.00 91.44 94 ILE A CA 1
ATOM 769 C C . ILE A 1 94 ? -17.674 0.387 15.637 1.00 91.44 94 ILE A C 1
ATOM 771 O O . ILE A 1 94 ? -18.499 0.557 16.534 1.00 91.44 94 ILE A O 1
ATOM 775 N N . LEU A 1 95 ? -16.715 -0.540 15.735 1.00 90.25 95 LEU A N 1
ATOM 776 C CA . LEU A 1 95 ? -16.599 -1.438 16.889 1.00 90.25 95 LEU A CA 1
ATOM 777 C C . LEU A 1 95 ? -16.262 -0.678 18.172 1.00 90.25 95 LEU A C 1
ATOM 779 O O . LEU A 1 95 ? -16.821 -0.970 19.228 1.00 90.25 95 LEU A O 1
ATOM 783 N N . GLY A 1 96 ? -15.381 0.318 18.086 1.00 88.44 96 GLY A N 1
ATOM 784 C CA . GLY A 1 96 ? -15.051 1.171 19.218 1.00 88.44 96 GLY A CA 1
ATOM 785 C C . GLY A 1 96 ? -16.256 1.989 19.693 1.00 88.44 96 GLY A C 1
ATOM 786 O O . GLY A 1 96 ? -16.477 2.088 20.895 1.00 88.44 96 GLY A O 1
ATOM 787 N N . SER A 1 97 ? -17.102 2.494 18.789 1.00 90.25 97 SER A N 1
ATOM 788 C CA . SER A 1 97 ? -18.350 3.166 19.174 1.00 90.25 97 SER A CA 1
ATOM 789 C C . SER A 1 97 ? -19.326 2.219 19.875 1.00 90.25 97 SER A C 1
ATOM 791 O O . SER A 1 97 ? -19.932 2.598 20.876 1.00 90.25 97 SER A O 1
ATOM 793 N N . ILE A 1 98 ? -19.438 0.973 19.406 1.00 90.94 98 ILE A N 1
ATOM 794 C CA . ILE A 1 98 ? -20.273 -0.053 20.045 1.00 90.94 98 ILE A CA 1
ATOM 795 C C . ILE A 1 98 ? -19.750 -0.377 21.453 1.00 90.94 98 ILE A C 1
ATOM 797 O O . ILE A 1 98 ? -20.522 -0.408 22.410 1.00 90.94 98 ILE A O 1
ATOM 801 N N . PHE A 1 99 ? -18.441 -0.575 21.619 1.00 89.19 99 PHE A N 1
ATOM 802 C CA . PHE A 1 99 ? -17.863 -0.866 22.933 1.00 89.19 99 PHE A CA 1
ATOM 803 C C . PHE A 1 99 ? -17.947 0.313 23.906 1.00 89.19 99 PHE A C 1
ATOM 805 O O . PHE A 1 99 ? -18.117 0.086 25.106 1.00 89.19 99 PHE A O 1
ATOM 812 N N . LEU A 1 100 ? -17.867 1.550 23.405 1.00 90.12 100 LEU A N 1
ATOM 813 C CA . LEU A 1 100 ? -18.089 2.758 24.197 1.00 90.12 100 LEU A CA 1
ATOM 814 C C . LEU A 1 100 ? -19.542 2.826 24.690 1.00 90.12 100 LEU A C 1
ATOM 816 O O . LEU A 1 100 ? -19.777 3.119 25.858 1.00 90.12 100 LEU A O 1
ATOM 820 N N . TYR A 1 101 ? -20.507 2.495 23.825 1.00 89.88 101 TYR A N 1
ATOM 821 C CA . TYR A 1 101 ? -21.930 2.472 24.173 1.00 89.88 101 TYR A CA 1
ATOM 822 C C . TYR A 1 101 ? -22.256 1.443 25.265 1.00 89.88 101 TYR A C 1
ATOM 824 O O . TYR A 1 101 ? -22.998 1.744 26.195 1.00 89.88 101 TYR A O 1
ATOM 832 N N . TYR A 1 102 ? -21.650 0.253 25.205 1.00 90.88 102 TYR A N 1
ATOM 833 C CA . TYR A 1 102 ? -21.806 -0.777 26.240 1.00 90.88 102 TYR A CA 1
ATOM 834 C C . TYR A 1 102 ? -20.991 -0.516 27.521 1.00 90.88 102 TYR A C 1
ATOM 836 O O . TYR A 1 102 ? -21.028 -1.334 28.436 1.00 90.88 102 TYR A O 1
ATOM 844 N N . GLY A 1 103 ? -20.228 0.581 27.597 1.00 86.94 103 GLY A N 1
ATOM 845 C CA . GLY A 1 103 ? -19.393 0.910 28.758 1.00 86.94 103 GLY A CA 1
ATOM 846 C C . GLY A 1 103 ? -18.183 -0.012 28.959 1.00 86.94 103 GLY A C 1
ATOM 847 O O . GLY A 1 103 ? -17.552 0.032 30.011 1.00 86.94 103 GLY A O 1
ATOM 848 N N . ASN A 1 104 ? -17.834 -0.833 27.961 1.00 85.69 104 ASN A N 1
ATOM 849 C CA . ASN A 1 104 ? -16.683 -1.744 28.018 1.00 85.69 104 ASN A CA 1
ATOM 850 C C . ASN A 1 104 ? -15.339 -1.009 27.884 1.00 85.69 104 ASN A C 1
ATOM 852 O O . ASN A 1 104 ? -14.305 -1.518 28.311 1.00 85.69 104 ASN A O 1
ATOM 856 N N . ILE A 1 105 ? -15.341 0.180 27.280 1.00 89.06 105 ILE A N 1
ATOM 857 C CA . ILE A 1 105 ? -14.167 1.044 27.134 1.00 89.06 105 ILE A CA 1
ATOM 858 C C . ILE A 1 105 ? -14.516 2.480 27.498 1.00 89.06 105 ILE A C 1
ATOM 860 O O . ILE A 1 105 ? -15.628 2.946 27.277 1.00 89.06 105 ILE A O 1
ATOM 864 N N . THR A 1 106 ? -13.536 3.191 28.046 1.00 89.19 106 THR A N 1
ATOM 865 C CA . THR A 1 106 ? -13.648 4.610 28.377 1.00 89.19 106 THR A CA 1
ATOM 866 C C . THR A 1 106 ? -13.356 5.479 27.150 1.00 89.19 106 THR A C 1
ATOM 868 O O . THR A 1 106 ? -12.637 5.071 26.233 1.00 89.19 106 THR A O 1
ATOM 871 N N . THR A 1 107 ? -13.866 6.712 27.139 1.00 88.25 107 THR A N 1
ATOM 872 C CA . THR A 1 107 ? -13.639 7.683 26.053 1.00 88.25 107 THR A CA 1
ATOM 873 C C . THR A 1 107 ? -12.155 7.884 25.702 1.00 88.25 107 THR A C 1
ATOM 875 O O . THR A 1 107 ? -11.836 7.880 24.512 1.00 88.25 107 THR A O 1
ATOM 878 N N . PRO A 1 108 ? -11.215 7.986 26.669 1.00 90.00 108 PRO A N 1
ATOM 879 C CA . PRO A 1 108 ? -9.788 8.079 26.357 1.00 90.00 108 PRO A CA 1
ATOM 880 C C . PRO A 1 108 ? -9.256 6.849 25.612 1.00 90.00 108 PRO A C 1
ATOM 882 O O . PRO A 1 108 ? -8.504 6.991 24.649 1.00 90.00 108 PRO A O 1
ATOM 885 N N . ASN A 1 109 ? -9.687 5.645 26.000 1.00 88.69 109 ASN A N 1
ATOM 886 C CA . ASN A 1 109 ? -9.258 4.401 25.358 1.00 88.69 109 ASN A CA 1
ATOM 887 C C . ASN A 1 109 ? -9.797 4.286 23.927 1.00 88.69 109 ASN A C 1
ATOM 889 O O . ASN A 1 109 ? -9.097 3.794 23.045 1.00 88.69 109 ASN A O 1
ATOM 893 N N . PHE A 1 110 ? -11.008 4.786 23.676 1.00 87.75 110 PHE A N 1
ATOM 894 C CA . PHE A 1 110 ? -11.569 4.866 22.328 1.00 87.75 110 PHE A CA 1
ATOM 895 C C . PHE A 1 110 ? -10.773 5.824 21.429 1.00 87.75 110 PHE A C 1
ATOM 897 O O . PHE A 1 110 ? -10.405 5.458 20.313 1.00 87.75 110 PHE A O 1
ATOM 904 N N . ILE A 1 111 ? -10.430 7.017 21.928 1.00 88.75 111 ILE A N 1
ATOM 905 C CA . ILE A 1 111 ? -9.609 7.989 21.187 1.00 88.75 111 ILE A CA 1
ATOM 906 C C . ILE A 1 111 ? -8.227 7.399 20.871 1.00 88.75 111 ILE A C 1
ATOM 908 O O . ILE A 1 111 ? -7.766 7.479 19.732 1.00 88.75 111 ILE A O 1
ATOM 912 N N . LEU A 1 112 ? -7.588 6.750 21.850 1.00 88.38 112 LEU A N 1
ATOM 913 C CA . LEU A 1 112 ? -6.304 6.073 21.654 1.00 88.38 112 LEU A CA 1
ATOM 914 C C . LEU A 1 112 ? -6.394 4.958 20.605 1.00 88.38 112 LEU A C 1
ATOM 916 O O . LEU A 1 112 ? -5.499 4.846 19.771 1.00 88.38 112 LEU A O 1
ATOM 920 N N . ALA A 1 113 ? -7.475 4.172 20.596 1.00 87.19 113 ALA A N 1
ATOM 921 C CA . ALA A 1 113 ? -7.682 3.117 19.605 1.00 87.19 113 ALA A CA 1
ATOM 922 C C . ALA A 1 113 ? -7.795 3.671 18.173 1.00 87.19 113 ALA A C 1
ATOM 924 O O . ALA A 1 113 ? -7.211 3.101 17.249 1.00 87.19 113 ALA A O 1
ATOM 925 N N . ILE A 1 114 ? -8.477 4.807 17.984 1.00 88.62 114 ILE A N 1
ATOM 926 C CA . ILE A 1 114 ? -8.576 5.473 16.675 1.00 88.62 114 ILE A CA 1
ATOM 927 C C . ILE A 1 114 ? -7.205 5.981 16.217 1.00 88.62 114 ILE A C 1
ATOM 929 O O . ILE A 1 114 ? -6.803 5.712 15.084 1.00 88.62 114 ILE A O 1
ATOM 933 N N . ILE A 1 115 ? -6.474 6.683 17.090 1.00 89.62 115 ILE A N 1
ATOM 934 C CA . ILE A 1 115 ? -5.144 7.231 16.774 1.00 89.62 115 ILE A CA 1
ATOM 935 C C . ILE A 1 115 ? -4.158 6.104 16.449 1.00 89.62 115 ILE A C 1
ATOM 937 O O . ILE A 1 115 ? -3.389 6.195 15.494 1.00 89.62 115 ILE A O 1
ATOM 941 N N . LEU A 1 116 ? -4.193 5.014 17.214 1.00 87.06 116 LEU A N 1
ATOM 942 C CA . LEU A 1 116 ? -3.332 3.863 16.973 1.00 87.06 116 LEU A CA 1
ATOM 943 C C . LEU A 1 116 ? -3.680 3.175 15.646 1.00 87.06 116 LEU A C 1
ATOM 945 O O . LEU A 1 116 ? -2.779 2.809 14.894 1.00 87.06 116 LEU A O 1
ATOM 949 N N . SER A 1 117 ? -4.969 3.046 15.320 1.00 85.00 117 SER A N 1
ATOM 950 C CA . SER A 1 117 ? -5.427 2.464 14.054 1.00 85.00 117 SER A CA 1
ATOM 951 C C . SER A 1 117 ? -5.009 3.299 12.841 1.00 85.00 117 SER A C 1
ATOM 953 O O . SER A 1 117 ? -4.577 2.738 11.830 1.00 85.00 117 SER A O 1
ATOM 955 N N . SER A 1 118 ? -5.102 4.629 12.917 1.00 82.69 118 SER A N 1
ATOM 956 C CA . SER A 1 118 ? -4.667 5.512 11.829 1.00 82.69 118 SER A CA 1
ATOM 957 C C . SER A 1 118 ? -3.142 5.504 11.671 1.00 82.69 118 SER A C 1
ATOM 959 O O . SER A 1 118 ? -2.645 5.331 10.556 1.00 82.69 118 SER A O 1
ATOM 961 N N . ALA A 1 119 ? -2.387 5.568 12.772 1.00 83.88 119 ALA A N 1
ATOM 962 C CA . ALA A 1 119 ? -0.924 5.482 12.765 1.00 83.88 119 ALA A CA 1
ATOM 963 C C . ALA A 1 119 ? -0.408 4.129 12.239 1.00 83.88 119 ALA A C 1
ATOM 965 O O . ALA A 1 119 ? 0.573 4.071 11.488 1.00 83.88 119 ALA A O 1
ATOM 966 N N . PHE A 1 120 ? -1.090 3.036 12.586 1.00 82.50 120 PHE A N 1
ATOM 967 C CA . PHE A 1 120 ? -0.797 1.702 12.071 1.00 82.50 120 PHE A CA 1
ATOM 968 C C . PHE A 1 120 ? -1.056 1.609 10.561 1.00 82.50 120 PHE A C 1
ATOM 970 O O . PHE A 1 120 ? -0.199 1.136 9.812 1.00 82.50 120 PHE A O 1
ATOM 977 N N . THR A 1 121 ? -2.197 2.124 10.096 1.00 80.44 121 THR A N 1
ATOM 978 C CA . THR A 1 121 ? -2.559 2.149 8.668 1.00 80.44 121 THR A CA 1
ATOM 979 C C . THR A 1 121 ? -1.538 2.947 7.854 1.00 80.44 121 THR A C 1
ATOM 981 O O . THR A 1 121 ? -1.044 2.456 6.836 1.00 80.44 121 THR A O 1
ATOM 984 N N . ALA A 1 122 ? -1.131 4.120 8.346 1.00 76.75 122 ALA A N 1
ATOM 985 C CA . ALA A 1 122 ? -0.097 4.946 7.724 1.00 76.75 122 ALA A CA 1
ATOM 986 C C . ALA A 1 122 ? 1.265 4.230 7.646 1.00 76.75 122 ALA A C 1
ATOM 988 O O . ALA A 1 122 ? 1.930 4.254 6.608 1.00 76.75 122 ALA A O 1
ATOM 989 N N . SER A 1 123 ? 1.666 3.539 8.717 1.00 74.94 123 SER A N 1
ATOM 990 C CA . SER A 1 123 ? 2.918 2.769 8.760 1.00 74.94 123 SER A CA 1
ATOM 991 C C . SER A 1 123 ? 2.943 1.622 7.740 1.00 74.94 123 SER A C 1
ATOM 993 O O . SER A 1 123 ? 3.952 1.399 7.065 1.00 74.94 123 SER A O 1
ATOM 995 N N . ILE A 1 124 ? 1.824 0.913 7.574 1.00 73.38 124 ILE A N 1
ATOM 996 C CA . ILE A 1 124 ? 1.707 -0.180 6.598 1.00 73.38 124 ILE A CA 1
ATOM 997 C C . ILE A 1 124 ? 1.658 0.364 5.161 1.00 73.38 124 ILE A C 1
ATOM 999 O O . ILE A 1 124 ? 2.332 -0.187 4.291 1.00 73.38 124 ILE A O 1
ATOM 1003 N N . SER A 1 125 ? 0.933 1.459 4.899 1.00 66.31 125 SER A N 1
ATOM 1004 C CA . SER A 1 125 ? 0.896 2.095 3.568 1.00 66.31 125 SER A CA 1
ATOM 1005 C C . SER A 1 125 ? 2.304 2.496 3.096 1.00 66.31 125 SER A C 1
ATOM 1007 O O . SER A 1 125 ? 2.710 2.195 1.971 1.00 66.31 125 SER A O 1
ATOM 1009 N N . LYS A 1 126 ? 3.137 3.022 4.006 1.00 63.2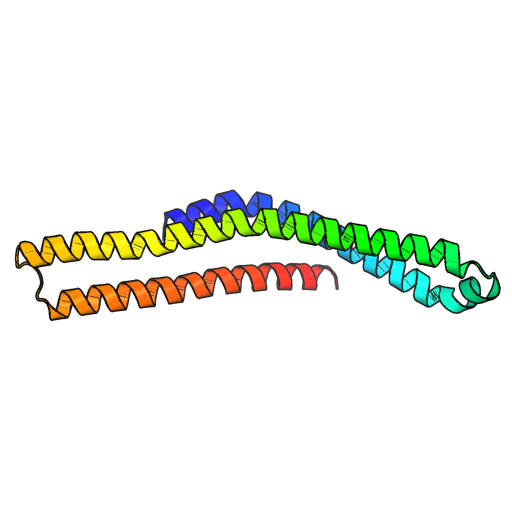8 126 LYS A N 1
ATOM 1010 C CA . LYS A 1 126 ? 4.555 3.328 3.735 1.00 63.28 126 LYS A CA 1
ATOM 1011 C C . LYS A 1 126 ? 5.395 2.094 3.363 1.00 63.28 126 LYS A C 1
ATOM 1013 O O . LYS A 1 126 ? 6.399 2.201 2.664 1.00 63.28 126 LYS A O 1
ATOM 1018 N N . THR A 1 127 ? 4.986 0.905 3.797 1.00 60.41 127 THR A N 1
ATOM 1019 C CA . THR A 1 127 ? 5.642 -0.359 3.426 1.00 60.41 127 THR A CA 1
ATOM 1020 C C . THR A 1 127 ? 5.269 -0.800 2.007 1.00 60.41 127 THR A C 1
ATOM 1022 O O . THR A 1 127 ? 6.097 -1.381 1.303 1.00 60.41 127 THR A O 1
ATOM 1025 N N . ALA A 1 128 ? 4.049 -0.505 1.549 1.00 56.69 128 ALA A N 1
ATOM 1026 C CA . ALA A 1 128 ? 3.609 -0.814 0.188 1.00 56.69 128 ALA A CA 1
ATOM 1027 C C . ALA A 1 128 ? 4.361 0.026 -0.861 1.00 56.69 128 ALA A C 1
ATOM 1029 O O . ALA A 1 128 ? 4.794 -0.504 -1.887 1.00 56.69 128 ALA A O 1
ATOM 1030 N N . THR A 1 129 ? 4.611 1.306 -0.573 1.00 56.59 129 THR A N 1
ATOM 1031 C CA . THR A 1 129 ? 5.419 2.174 -1.444 1.00 56.59 129 THR A CA 1
ATOM 1032 C C . THR A 1 129 ? 6.883 1.731 -1.495 1.00 56.59 129 THR A C 1
ATOM 1034 O O . THR A 1 129 ? 7.457 1.648 -2.580 1.00 56.59 129 THR A O 1
ATOM 1037 N N . LEU A 1 130 ? 7.476 1.328 -0.366 1.00 53.34 130 LEU A N 1
ATOM 1038 C CA . LEU A 1 130 ? 8.832 0.759 -0.328 1.00 53.34 130 LEU A CA 1
ATOM 1039 C C . LEU A 1 130 ? 8.967 -0.533 -1.147 1.00 53.34 130 LEU A C 1
ATOM 1041 O O . LEU A 1 130 ? 10.008 -0.765 -1.759 1.00 53.34 130 LEU A O 1
ATOM 1045 N N . GLN A 1 131 ? 7.923 -1.362 -1.212 1.00 54.41 131 GLN A N 1
ATOM 1046 C CA . GLN A 1 131 ? 7.925 -2.557 -2.061 1.00 54.41 131 GLN A CA 1
ATOM 1047 C C . GLN A 1 131 ? 7.881 -2.207 -3.549 1.00 54.41 131 GLN A C 1
ATOM 1049 O O . GLN A 1 131 ? 8.603 -2.827 -4.325 1.00 54.41 131 GLN A O 1
ATOM 1054 N N . HIS A 1 132 ? 7.116 -1.186 -3.942 1.00 53.88 132 HIS A N 1
ATOM 1055 C CA . HIS A 1 132 ? 7.143 -0.669 -5.311 1.00 53.88 132 HIS A CA 1
ATOM 1056 C C . HIS A 1 132 ? 8.543 -0.150 -5.683 1.00 53.88 132 HIS A C 1
ATOM 1058 O O . HIS A 1 132 ? 9.059 -0.489 -6.746 1.00 53.88 132 HIS A O 1
ATOM 1064 N N . PHE A 1 133 ? 9.200 0.614 -4.802 1.00 50.16 133 PHE A N 1
ATOM 1065 C CA . PHE A 1 133 ? 10.577 1.071 -5.027 1.00 50.16 133 PHE A CA 1
ATOM 1066 C C . PHE A 1 133 ? 11.580 -0.085 -5.081 1.00 50.16 133 PHE A C 1
ATOM 1068 O O . PHE A 1 133 ? 12.461 -0.085 -5.933 1.00 50.16 133 PHE A O 1
ATOM 1075 N N . SER A 1 134 ? 11.432 -1.094 -4.221 1.00 49.09 134 SER A N 1
ATOM 1076 C CA . SER A 1 134 ? 12.308 -2.269 -4.207 1.00 49.09 134 SER A CA 1
ATOM 1077 C C . SER A 1 134 ? 12.180 -3.110 -5.479 1.00 49.09 134 SER A C 1
ATOM 1079 O O . SER A 1 134 ? 13.197 -3.567 -5.992 1.00 49.09 134 SER A O 1
ATOM 1081 N N . ILE A 1 135 ? 10.969 -3.282 -6.017 1.00 58.06 135 ILE A N 1
ATOM 1082 C CA . ILE A 1 135 ? 10.742 -4.002 -7.280 1.00 58.06 135 ILE A CA 1
ATOM 1083 C C . ILE A 1 135 ? 11.378 -3.238 -8.446 1.00 58.06 135 ILE A C 1
ATOM 1085 O O . ILE A 1 135 ? 12.137 -3.826 -9.212 1.00 58.06 135 ILE A O 1
ATOM 1089 N N . VAL A 1 136 ? 11.149 -1.922 -8.526 1.00 54.72 136 VAL A N 1
ATOM 1090 C CA . VAL A 1 136 ? 11.764 -1.060 -9.550 1.00 54.72 136 VAL A CA 1
ATOM 1091 C C . VAL A 1 136 ? 13.294 -1.094 -9.454 1.00 54.72 136 VAL A C 1
ATOM 1093 O O . VAL A 1 136 ? 13.968 -1.244 -10.466 1.00 54.72 136 VAL A O 1
ATOM 1096 N N . PHE A 1 137 ? 13.852 -1.025 -8.244 1.00 46.00 137 PHE A N 1
ATOM 1097 C CA . PHE A 1 137 ? 15.300 -1.045 -8.020 1.00 46.00 137 PHE A CA 1
ATOM 1098 C C . PHE A 1 137 ? 15.937 -2.404 -8.347 1.00 46.00 137 PHE A C 1
ATOM 1100 O O . PHE A 1 137 ? 17.025 -2.466 -8.914 1.00 46.00 137 PHE A O 1
ATOM 1107 N N . LYS A 1 138 ? 15.263 -3.510 -8.012 1.00 54.06 138 LYS A N 1
ATOM 1108 C CA . LYS A 1 138 ? 15.773 -4.868 -8.242 1.00 54.06 138 LYS A CA 1
ATOM 1109 C C . LYS A 1 138 ? 15.778 -5.243 -9.722 1.00 54.06 138 LYS A C 1
ATOM 1111 O O . LYS A 1 138 ? 16.674 -5.956 -10.161 1.00 54.06 138 LYS A O 1
ATOM 1116 N N . GLU A 1 139 ? 14.803 -4.762 -10.481 1.00 52.31 139 GLU A N 1
ATOM 1117 C CA . GLU A 1 139 ? 14.787 -4.929 -11.933 1.00 52.31 139 GLU A CA 1
ATOM 1118 C C . GLU A 1 139 ? 15.759 -3.962 -12.633 1.00 52.31 139 GLU A C 1
ATOM 1120 O O . GLU A 1 139 ? 16.464 -4.386 -13.544 1.00 52.31 139 GLU A O 1
ATOM 1125 N N . ALA A 1 140 ? 15.929 -2.727 -12.138 1.00 47.53 140 ALA A N 1
ATOM 1126 C CA . ALA A 1 140 ? 16.976 -1.821 -12.625 1.00 47.53 140 ALA A CA 1
ATOM 1127 C C . ALA A 1 140 ? 18.395 -2.400 -12.448 1.00 47.53 140 ALA A C 1
ATOM 1129 O O . ALA A 1 140 ? 19.250 -2.205 -13.305 1.00 47.53 140 ALA A O 1
ATOM 1130 N N . LEU A 1 141 ? 18.638 -3.158 -11.372 1.00 45.28 141 LEU A N 1
ATOM 1131 C CA . LEU A 1 141 ? 19.904 -3.867 -11.142 1.00 45.28 141 LEU A CA 1
ATOM 1132 C C . LEU A 1 141 ? 20.118 -5.093 -12.040 1.00 45.28 141 LEU A C 1
ATOM 1134 O O . LEU A 1 141 ? 21.259 -5.487 -12.224 1.00 45.28 141 LEU A O 1
ATOM 1138 N N . LYS A 1 142 ? 19.062 -5.713 -12.584 1.00 48.88 142 LYS A N 1
ATOM 1139 C CA . LYS A 1 142 ? 19.200 -6.811 -13.563 1.00 48.88 142 LYS A CA 1
ATOM 1140 C C . LYS A 1 142 ? 19.528 -6.316 -14.973 1.00 48.88 142 LYS A C 1
ATOM 1142 O O . LYS A 1 142 ? 19.910 -7.120 -15.816 1.00 48.88 142 LYS A O 1
ATOM 1147 N N . ALA A 1 143 ? 19.308 -5.030 -15.238 1.00 44.97 143 ALA A N 1
ATOM 1148 C CA . ALA A 1 143 ? 19.601 -4.389 -16.516 1.00 44.97 143 ALA A CA 1
ATOM 1149 C C . ALA A 1 143 ? 21.047 -3.852 -16.613 1.00 44.97 143 ALA A C 1
ATOM 1151 O O . ALA A 1 143 ? 21.406 -3.290 -17.648 1.00 44.97 143 ALA A O 1
ATOM 1152 N N . ILE A 1 144 ? 21.851 -4.006 -15.551 1.00 36.62 144 ILE A N 1
ATOM 1153 C CA . ILE A 1 144 ? 23.289 -3.685 -15.471 1.00 36.62 144 ILE A CA 1
ATOM 1154 C C . ILE A 1 144 ? 24.072 -4.998 -15.476 1.00 36.62 144 ILE A C 1
ATOM 1156 O O . ILE A 1 144 ? 25.101 -5.053 -16.183 1.00 36.62 144 ILE A O 1
#

pLDDT: mean 70.79, std 12.09, range [36.62, 91.44]

Secondary structure (DSSP, 8-state):
-HHHHHHHHHHHHHHHHHHHHHHHHHHHHHHHHHHHHHHHHHHHHTT-HHHHHHHHHHHHHHHHHHHHHHHHHHHHHHHHHHHHHHHHHHHHHHHHHHHHHTTSS-HHHHHHHHHHHHHHHHHHHHHHHHHHHHHHHHHHHHT-

InterPro domains:
  IPR011527 ABC transporter type 1, transmembrane domain [PF00664] (1-123)
  IPR011527 ABC transporter type 1, transmembrane domain [PS50929] (1-132)
  IPR036640 ABC transporter type 1, transmembrane domain superfamily [G3DSA:1.20.1560.10] (1-142)
  IPR036640 ABC transporter type 1, transmembrane domain superfamily [SSF90123] (1-132)

Sequence (144 aa):
VPLMYLVKVLSQKTMDKNFAIYFNHENKMREELMEYVKNISVIKAFAKEEEISERTLKTAREYIYWVKKSMGMVTIPMGLIDIFMEIGVVIVMILGSIFLYYGNITTPNFILAIILSSAFTASISKTATLQHFSIVFKEALKAI

Foldseek 3Di:
DVVLVVLCVVCVVVVVVLVVVLVVLVLVLVVLVVVCVVCVVVCVVVVVCVVSVVVNVVSVVVNVVSVVVVCVVVVVSLVVSLVVLVVQLVVLLVVLVVCVVVVVDDPVVSVVSSVVSVVVSVVVNVVVVVVVVVVVVVVVVVSD

Organism: Streptococcus pyogenes (NCBI:txid1314)

Radius of gyration: 24.54 Å; chains: 1; bounding box: 51×27×74 Å